Protein AF-A0A0D7AQD3-F1 (afdb_monomer)

Mean predicted aligned error: 9.45 Å

pLDDT: mean 80.18, std 20.96, range [30.61, 98.25]

Sequence (132 aa):
MLFVQQGVPEKKRARGEAWSDAAIRPQIVGKWVGGGRCRGSRQQIQDLREFKKQWTEWYRAIQPDWHAGGRVYGADWSKWTSPGQNGILSIVACLSWWREKAGSDMDELAEWRKNTEDVQWMLTGLYSSIQP

Radius of gyration: 18.09 Å; Cα contacts (8 Å, |Δi|>4): 66; chains: 1; bounding box: 40×32×67 Å

Structure (mmCIF, N/CA/C/O backbone):
data_AF-A0A0D7AQD3-F1
#
_entry.id   AF-A0A0D7AQD3-F1
#
loop_
_atom_site.group_PDB
_atom_site.id
_atom_site.type_symbol
_atom_site.label_atom_id
_atom_site.label_alt_id
_atom_site.label_comp_id
_atom_site.label_asym_id
_atom_site.label_entity_id
_atom_site.label_seq_id
_atom_site.pdbx_PDB_ins_code
_atom_site.Cartn_x
_atom_site.Cartn_y
_atom_site.Cartn_z
_atom_site.occupancy
_atom_site.B_iso_or_equiv
_atom_site.auth_seq_id
_atom_site.auth_comp_id
_atom_site.auth_asym_id
_atom_site.auth_atom_id
_atom_site.pdbx_PDB_model_num
ATOM 1 N N . MET A 1 1 ? 13.464 -14.466 -51.782 1.00 35.72 1 MET A N 1
ATOM 2 C CA . MET A 1 1 ? 13.991 -14.995 -50.506 1.00 35.72 1 MET A CA 1
ATOM 3 C C . MET A 1 1 ? 13.400 -14.128 -49.400 1.00 35.72 1 MET A C 1
ATOM 5 O O . MET A 1 1 ? 13.800 -12.983 -49.276 1.00 35.72 1 MET A O 1
ATOM 9 N N . LEU A 1 2 ? 12.343 -14.593 -48.730 1.00 34.25 2 LEU A N 1
ATOM 10 C CA . LEU A 1 2 ? 11.601 -13.845 -47.704 1.00 34.25 2 LEU A CA 1
ATOM 11 C C . LEU A 1 2 ? 11.738 -14.617 -46.390 1.00 34.25 2 LEU A C 1
ATOM 13 O O . LEU A 1 2 ? 11.261 -15.746 -46.292 1.00 34.25 2 LEU A O 1
ATOM 17 N N . PHE A 1 3 ? 12.433 -14.037 -45.413 1.00 36.00 3 PHE A N 1
ATOM 18 C CA . PHE A 1 3 ? 12.524 -14.596 -44.068 1.00 36.00 3 PHE A CA 1
ATOM 19 C C . PHE A 1 3 ? 11.217 -14.301 -43.328 1.00 36.00 3 PHE A C 1
ATOM 21 O O . PHE A 1 3 ? 10.930 -13.159 -42.982 1.00 36.00 3 PHE A O 1
ATOM 28 N N . VAL A 1 4 ? 10.413 -15.341 -43.107 1.00 36.31 4 VAL A N 1
ATOM 29 C CA . VAL A 1 4 ? 9.276 -15.297 -42.185 1.00 36.31 4 VAL A CA 1
ATOM 30 C C . VAL A 1 4 ? 9.846 -15.321 -40.771 1.00 36.31 4 VAL A C 1
ATOM 32 O O . VAL A 1 4 ? 10.392 -16.333 -40.331 1.00 36.31 4 VAL A O 1
ATOM 35 N N . GLN A 1 5 ? 9.749 -14.196 -40.070 1.00 38.62 5 GLN A N 1
ATOM 36 C CA . GLN A 1 5 ? 10.103 -14.097 -38.661 1.00 38.62 5 GLN A CA 1
ATOM 37 C C . GLN A 1 5 ? 9.041 -14.869 -37.864 1.00 38.62 5 GLN A C 1
ATOM 39 O O . GLN A 1 5 ? 7.913 -14.413 -37.688 1.00 38.62 5 GLN A O 1
ATOM 44 N N . GLN A 1 6 ? 9.378 -16.098 -37.470 1.00 34.59 6 GLN A N 1
ATOM 45 C CA . GLN A 1 6 ? 8.546 -16.941 -36.615 1.00 34.59 6 GLN A CA 1
ATOM 46 C C . GLN A 1 6 ? 8.350 -16.221 -35.277 1.00 34.59 6 GLN A C 1
ATOM 48 O O . GLN A 1 6 ? 9.314 -15.973 -34.551 1.00 34.59 6 GLN A O 1
ATOM 53 N N . GLY A 1 7 ? 7.106 -15.842 -34.980 1.00 37.09 7 GLY A N 1
ATOM 54 C CA . GLY A 1 7 ? 6.734 -15.240 -33.706 1.00 37.09 7 GLY A CA 1
ATOM 55 C C . GLY A 1 7 ? 7.093 -16.175 -32.555 1.00 37.09 7 GLY A C 1
ATOM 56 O O . GLY A 1 7 ? 6.757 -17.360 -32.574 1.00 37.09 7 GLY A O 1
ATOM 57 N N . VAL A 1 8 ? 7.786 -15.639 -31.553 1.00 35.44 8 VAL A N 1
ATOM 58 C CA . VAL A 1 8 ? 8.013 -16.327 -30.280 1.00 35.44 8 VAL A CA 1
ATOM 59 C C . VAL A 1 8 ? 6.636 -16.662 -29.695 1.00 35.44 8 VAL A C 1
ATOM 61 O O . VAL A 1 8 ? 5.807 -15.756 -29.582 1.00 35.44 8 VAL A O 1
ATOM 64 N N . PRO A 1 9 ? 6.345 -17.927 -29.343 1.00 34.31 9 PRO A N 1
ATOM 65 C CA . PRO A 1 9 ? 5.033 -18.268 -28.829 1.00 34.31 9 PRO A CA 1
ATOM 66 C C . PRO A 1 9 ? 4.840 -17.580 -27.481 1.00 34.31 9 PRO A C 1
ATOM 68 O O . PRO A 1 9 ? 5.554 -17.853 -26.513 1.00 34.31 9 PRO A O 1
ATOM 71 N N . GLU A 1 10 ? 3.858 -16.683 -27.425 1.00 41.66 10 GLU A N 1
ATOM 72 C CA . GLU A 1 10 ? 3.357 -16.110 -26.187 1.00 41.66 10 GLU A CA 1
ATOM 73 C C . GLU A 1 10 ? 2.873 -17.271 -25.311 1.00 41.66 10 GLU A C 1
ATOM 75 O O . GLU A 1 10 ? 1.870 -17.931 -25.606 1.00 41.66 10 GLU A O 1
ATOM 80 N N . LYS A 1 11 ? 3.630 -17.581 -24.251 1.00 34.84 11 LYS A N 1
ATOM 81 C CA . LYS A 1 11 ? 3.209 -18.562 -23.252 1.00 34.84 11 LYS A CA 1
ATOM 82 C C . LYS A 1 11 ? 1.926 -18.034 -22.620 1.00 34.84 11 LYS A C 1
ATOM 84 O O . LYS A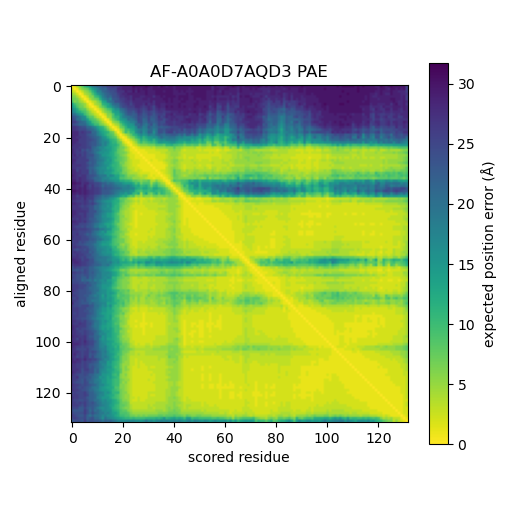 1 11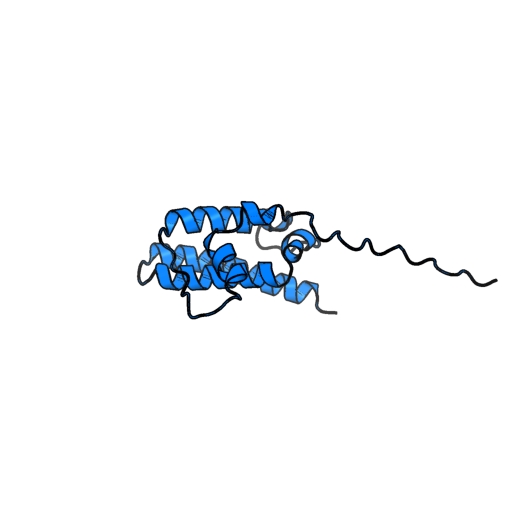 ? 1.971 -17.207 -21.712 1.00 34.84 11 LYS A O 1
ATOM 89 N N . LYS A 1 12 ? 0.777 -18.529 -23.085 1.00 34.72 12 LYS A N 1
ATOM 90 C CA . LYS A 1 12 ? -0.500 -18.354 -22.395 1.00 34.72 12 LYS A CA 1
ATOM 91 C C . LYS A 1 12 ? -0.319 -18.893 -20.979 1.00 34.72 12 LYS A C 1
ATOM 93 O O . LYS A 1 12 ? -0.220 -20.105 -20.791 1.00 34.72 12 LYS A O 1
ATOM 98 N N . ARG A 1 13 ? -0.219 -17.986 -20.001 1.00 35.94 13 ARG A N 1
ATOM 99 C CA . ARG A 1 13 ? -0.147 -18.332 -18.578 1.00 35.94 13 ARG A CA 1
ATOM 100 C C . ARG A 1 13 ? -1.323 -19.252 -18.255 1.00 35.94 13 ARG A C 1
ATOM 102 O O . ARG A 1 13 ? -2.475 -18.921 -18.548 1.00 35.94 13 ARG A O 1
ATOM 109 N N . ALA A 1 14 ? -1.016 -20.429 -17.720 1.00 30.61 14 ALA A N 1
ATOM 110 C CA . ALA A 1 14 ? -2.011 -21.430 -17.384 1.00 30.61 14 ALA A CA 1
ATOM 111 C C . ALA A 1 14 ? -3.024 -20.839 -16.391 1.00 30.61 14 ALA A C 1
ATOM 113 O O . ALA A 1 14 ? -2.659 -20.259 -15.368 1.00 30.61 14 ALA A O 1
ATOM 114 N N . ARG A 1 15 ? -4.317 -20.991 -16.695 1.00 35.47 15 ARG A N 1
ATOM 115 C CA . ARG A 1 15 ? -5.390 -20.776 -15.720 1.00 35.47 15 ARG A CA 1
ATOM 116 C C . ARG A 1 15 ? -5.201 -21.821 -14.619 1.00 35.47 15 ARG A C 1
ATOM 118 O O . ARG A 1 15 ? -5.517 -22.982 -14.849 1.00 35.47 15 ARG A O 1
ATOM 125 N N . GLY A 1 16 ? -4.685 -21.414 -13.462 1.00 34.91 16 GLY A N 1
ATOM 126 C CA . GLY A 1 16 ? -4.648 -22.280 -12.281 1.00 34.91 16 GLY A CA 1
ATOM 127 C C . GLY A 1 16 ? -3.310 -22.432 -11.565 1.00 34.91 16 GLY A C 1
ATOM 128 O O . GLY A 1 16 ? -3.288 -23.141 -10.565 1.00 34.91 16 GLY A O 1
ATOM 129 N N . GLU A 1 17 ? -2.230 -21.756 -11.969 1.00 33.28 17 GLU A N 1
ATOM 130 C CA . GLU A 1 17 ? -1.136 -21.530 -11.013 1.00 33.28 17 GLU A CA 1
ATOM 131 C C . GLU A 1 17 ? -1.645 -20.534 -9.971 1.00 33.28 17 GLU A C 1
ATOM 133 O O . GLU A 1 17 ? -1.731 -19.327 -10.201 1.00 33.28 17 GLU A O 1
ATOM 138 N N . ALA A 1 18 ? -2.126 -21.086 -8.859 1.00 38.38 18 ALA A N 1
ATOM 139 C CA . ALA A 1 18 ? -2.578 -20.329 -7.715 1.00 38.38 18 ALA A CA 1
ATOM 140 C C . ALA A 1 18 ? -1.452 -19.384 -7.288 1.00 38.38 18 ALA A C 1
ATOM 142 O O . ALA A 1 18 ? -0.374 -19.812 -6.888 1.00 38.38 18 ALA A O 1
ATOM 143 N N . TRP A 1 19 ? -1.728 -18.093 -7.433 1.00 44.38 19 TRP A N 1
ATOM 144 C CA . TRP A 1 19 ? -0.938 -16.975 -6.949 1.00 44.38 19 TRP A CA 1
ATOM 145 C C . TRP A 1 19 ? -0.220 -17.302 -5.634 1.00 44.38 19 TRP A C 1
ATOM 147 O O . TRP A 1 19 ? -0.880 -17.518 -4.616 1.00 44.38 19 TRP A O 1
ATOM 157 N N . SER A 1 20 ? 1.113 -17.234 -5.623 1.00 48.50 20 SER A N 1
ATOM 158 C CA . SER A 1 20 ? 1.896 -17.203 -4.379 1.00 48.50 20 SER A CA 1
ATOM 159 C C . SER A 1 20 ? 1.487 -16.024 -3.479 1.00 48.50 20 SER A C 1
ATOM 161 O O . SER A 1 20 ? 1.568 -16.116 -2.259 1.00 48.50 20 SER A O 1
ATOM 163 N N . ASP A 1 21 ? 0.945 -14.952 -4.066 1.00 52.19 21 ASP A N 1
ATOM 164 C CA . ASP A 1 21 ? 0.446 -13.775 -3.347 1.00 52.19 21 ASP A CA 1
ATOM 165 C C . ASP A 1 21 ? -0.871 -14.016 -2.604 1.00 52.19 21 ASP A C 1
ATOM 167 O O . ASP A 1 21 ? -1.170 -13.298 -1.652 1.00 52.19 21 ASP A O 1
ATOM 171 N N . ALA A 1 22 ? -1.686 -15.003 -3.002 1.00 52.16 22 ALA A N 1
ATOM 172 C CA . ALA A 1 22 ? -2.981 -15.238 -2.355 1.00 52.16 22 ALA A CA 1
ATOM 173 C C . ALA A 1 22 ? -2.833 -15.690 -0.894 1.00 52.16 22 ALA A C 1
ATOM 175 O O . ALA A 1 22 ? -3.731 -15.434 -0.095 1.00 52.16 22 ALA A O 1
ATOM 176 N N . ALA A 1 23 ? -1.707 -16.327 -0.556 1.00 55.31 23 ALA A N 1
ATOM 177 C CA . ALA A 1 23 ? -1.393 -16.755 0.803 1.00 55.31 23 ALA A CA 1
ATOM 178 C C . ALA A 1 23 ? -0.885 -15.609 1.698 1.00 55.31 23 ALA A C 1
ATOM 180 O O . ALA A 1 23 ? -1.086 -15.660 2.907 1.00 55.31 23 ALA A O 1
ATOM 181 N N . ILE A 1 24 ? -0.251 -14.582 1.116 1.00 71.50 24 ILE A N 1
ATOM 182 C CA . ILE A 1 24 ? 0.385 -13.472 1.855 1.00 71.50 24 ILE A CA 1
ATOM 183 C C . ILE A 1 24 ? -0.536 -12.239 1.909 1.00 71.50 24 ILE A C 1
ATOM 185 O O . ILE A 1 24 ? -0.494 -11.446 2.847 1.00 71.50 24 ILE A O 1
ATOM 189 N N . ARG A 1 25 ? -1.412 -12.074 0.913 1.00 81.88 25 ARG A N 1
ATOM 190 C CA . ARG A 1 25 ? -2.368 -10.967 0.827 1.00 81.88 25 ARG A CA 1
ATOM 191 C C . ARG A 1 25 ? -3.295 -10.939 2.049 1.00 81.88 25 ARG A C 1
ATOM 193 O O . ARG A 1 25 ? -3.840 -11.982 2.415 1.00 81.88 25 ARG A O 1
ATOM 200 N N . PRO A 1 26 ? -3.594 -9.752 2.615 1.00 89.62 26 PRO A N 1
ATOM 201 C CA . PRO A 1 26 ? -4.486 -9.660 3.762 1.00 89.62 26 PRO A CA 1
ATOM 202 C C . PRO A 1 26 ? -5.842 -10.333 3.499 1.00 89.62 26 PRO A C 1
ATOM 204 O O . PRO A 1 26 ? -6.485 -10.110 2.469 1.00 89.62 26 PRO A O 1
ATOM 207 N N . GLN A 1 27 ? -6.320 -11.136 4.449 1.00 86.69 27 GLN A N 1
ATOM 208 C CA . GLN A 1 27 ? -7.538 -11.948 4.264 1.00 86.69 27 GLN A CA 1
ATOM 209 C C . GLN A 1 27 ? -8.771 -11.106 3.899 1.00 86.69 27 GLN A C 1
ATOM 211 O O . GLN A 1 27 ? -9.642 -11.519 3.127 1.00 86.69 27 GLN A O 1
ATOM 216 N N . ILE A 1 28 ? -8.821 -9.888 4.442 1.00 87.62 28 ILE A N 1
ATOM 217 C CA . ILE A 1 28 ? -9.851 -8.884 4.180 1.00 87.62 28 ILE A CA 1
ATOM 218 C C . ILE A 1 28 ? -10.001 -8.583 2.683 1.00 87.62 28 ILE A C 1
ATOM 220 O O . ILE A 1 28 ? -11.116 -8.396 2.190 1.00 87.62 28 ILE A O 1
ATOM 224 N N . VAL A 1 29 ? -8.902 -8.635 1.929 1.00 88.25 29 VAL A N 1
ATOM 225 C CA . VAL A 1 29 ? -8.929 -8.364 0.499 1.00 88.25 29 VAL A CA 1
ATOM 226 C C . VAL A 1 29 ? -9.478 -9.545 -0.308 1.00 88.25 29 VAL A C 1
ATOM 228 O O . VAL A 1 29 ? -10.140 -9.342 -1.329 1.00 88.25 29 VAL A O 1
ATOM 231 N N . GLY A 1 30 ? -9.245 -10.779 0.153 1.00 84.44 30 GLY A N 1
ATOM 232 C CA . GLY A 1 30 ? -9.849 -11.981 -0.425 1.00 84.44 30 GLY A CA 1
ATOM 233 C C . GLY A 1 30 ? -11.374 -11.932 -0.333 1.00 84.44 30 GLY A C 1
ATOM 234 O O . GLY A 1 30 ? -12.060 -12.107 -1.339 1.00 84.44 30 GLY A O 1
ATOM 235 N N . LYS A 1 31 ? -11.899 -11.571 0.846 1.00 84.31 31 LYS A N 1
ATOM 236 C CA . LYS A 1 31 ? -13.341 -11.369 1.064 1.00 84.31 31 LYS A CA 1
ATOM 237 C C . LYS A 1 31 ? -13.904 -10.249 0.186 1.00 84.31 31 LYS A C 1
ATOM 239 O O . LYS A 1 31 ? -14.959 -10.422 -0.416 1.00 84.31 31 LYS A O 1
ATOM 244 N N . TRP A 1 32 ? -13.196 -9.124 0.075 1.00 86.69 32 TRP A N 1
ATOM 245 C CA . TRP A 1 32 ? -13.627 -8.000 -0.762 1.00 86.69 32 TRP A CA 1
ATOM 246 C C . TRP A 1 32 ? -13.698 -8.354 -2.244 1.00 86.69 32 TRP A C 1
ATOM 248 O O . TRP A 1 32 ? -14.709 -8.089 -2.892 1.00 86.69 32 TRP A O 1
ATOM 258 N N . VAL A 1 33 ? -12.662 -8.998 -2.783 1.00 84.81 33 VAL A N 1
ATOM 259 C CA . VAL A 1 33 ? -12.658 -9.403 -4.193 1.00 84.81 33 VAL A CA 1
ATOM 260 C C . VAL A 1 33 ? -13.664 -10.518 -4.466 1.00 84.81 33 VAL A C 1
ATOM 262 O O . VAL A 1 33 ? -14.365 -10.440 -5.473 1.00 84.81 33 VAL A O 1
ATOM 265 N N . GLY A 1 34 ? -13.790 -11.502 -3.569 1.00 82.25 34 GLY A N 1
ATOM 266 C CA . GLY A 1 34 ? -14.787 -12.571 -3.683 1.00 82.25 34 GLY A CA 1
ATOM 267 C C . GLY A 1 34 ? -16.227 -12.055 -3.638 1.00 82.25 34 GLY A C 1
ATOM 268 O O . GLY A 1 34 ? -17.081 -12.554 -4.361 1.00 82.25 34 GLY A O 1
ATOM 269 N N . GLY A 1 35 ? -16.484 -10.994 -2.870 1.00 81.88 35 GLY A N 1
ATOM 270 C CA . GLY A 1 35 ? -17.769 -10.290 -2.825 1.00 81.88 35 GLY A CA 1
ATOM 271 C C . GLY A 1 35 ? -17.987 -9.285 -3.962 1.00 81.88 35 GLY A C 1
ATOM 272 O O . GLY A 1 35 ? -18.723 -8.320 -3.779 1.00 81.88 35 GLY A O 1
ATOM 273 N N . GLY A 1 36 ? -17.296 -9.426 -5.099 1.00 82.81 36 GLY A N 1
ATOM 274 C CA . GLY A 1 36 ? -17.469 -8.544 -6.260 1.00 82.81 36 GLY A CA 1
ATOM 275 C C . GLY A 1 36 ? -17.004 -7.103 -6.038 1.00 82.81 36 GLY A C 1
ATOM 276 O O . GLY A 1 36 ? -17.345 -6.223 -6.824 1.00 82.81 36 GLY A O 1
ATOM 277 N N . ARG A 1 37 ? -16.210 -6.849 -4.991 1.00 82.50 37 ARG A N 1
ATOM 278 C CA . ARG A 1 37 ? -15.768 -5.512 -4.562 1.00 82.50 37 ARG A CA 1
ATOM 279 C C . ARG A 1 37 ? -16.922 -4.598 -4.118 1.00 82.50 37 ARG A C 1
ATOM 281 O O . ARG A 1 37 ? -16.778 -3.375 -4.118 1.00 82.50 37 ARG A O 1
ATOM 288 N N . CYS A 1 38 ? -18.065 -5.167 -3.726 1.00 74.12 38 CYS A N 1
ATOM 289 C CA . CYS A 1 38 ? -19.250 -4.407 -3.331 1.00 74.12 38 CYS A CA 1
ATOM 290 C C . CYS A 1 38 ? -19.042 -3.602 -2.034 1.00 74.12 38 CYS A C 1
ATOM 292 O O . CYS A 1 38 ? -18.495 -4.097 -1.050 1.00 74.12 38 CYS A O 1
ATOM 294 N N . ARG A 1 39 ? -19.567 -2.366 -2.017 1.00 60.31 39 ARG A N 1
ATOM 295 C CA . ARG A 1 39 ? -19.554 -1.451 -0.855 1.00 60.31 39 ARG A CA 1
ATOM 296 C C . ARG A 1 39 ? -20.394 -1.931 0.336 1.00 60.31 39 ARG A C 1
ATOM 298 O O . ARG A 1 39 ? -20.132 -1.506 1.455 1.00 60.31 39 ARG A O 1
ATOM 305 N N . GLY A 1 40 ? -21.403 -2.775 0.097 1.00 55.50 40 GLY A N 1
ATOM 306 C CA . GLY A 1 40 ? -22.368 -3.207 1.121 1.00 55.50 40 GLY A CA 1
ATOM 307 C C . GLY A 1 40 ? -21.744 -4.027 2.252 1.00 55.50 40 GLY A C 1
ATOM 308 O O . GLY A 1 40 ? -22.183 -3.949 3.393 1.00 55.50 40 GLY A O 1
ATOM 309 N N . SER A 1 41 ? -20.660 -4.743 1.966 1.00 54.41 41 SER A N 1
ATOM 310 C CA . SER A 1 41 ? -19.790 -5.316 2.985 1.00 54.41 41 SER A CA 1
ATOM 311 C C . SER A 1 41 ? -18.657 -4.328 3.235 1.00 54.41 41 SER A C 1
ATOM 313 O O . SER A 1 41 ? -17.589 -4.490 2.654 1.00 54.41 41 SER A O 1
ATOM 315 N N . ARG A 1 42 ? -18.860 -3.269 4.027 1.00 58.72 42 ARG A N 1
ATOM 316 C CA . ARG A 1 42 ? -17.735 -2.417 4.449 1.00 58.72 42 ARG A CA 1
ATOM 317 C C . ARG A 1 42 ? -16.738 -3.335 5.147 1.00 58.72 42 ARG A C 1
ATOM 319 O O . ARG A 1 42 ? -17.018 -3.809 6.247 1.00 58.72 42 ARG A O 1
ATOM 326 N N . GLN A 1 43 ? -15.642 -3.691 4.481 1.00 67.94 43 GLN A N 1
ATOM 327 C CA . GLN A 1 43 ? -14.675 -4.587 5.084 1.00 67.94 43 GLN A CA 1
ATOM 328 C C . GLN A 1 43 ? -14.010 -3.836 6.228 1.00 67.94 43 GLN A C 1
ATOM 330 O O . GLN A 1 43 ? -13.183 -2.954 6.021 1.00 67.94 43 GLN A O 1
ATOM 335 N N . GLN A 1 44 ? -14.421 -4.157 7.447 1.00 75.69 44 GLN A N 1
ATOM 336 C CA . GLN A 1 44 ? -13.854 -3.550 8.633 1.00 75.69 44 GLN A CA 1
ATOM 337 C C . GLN A 1 44 ? -12.608 -4.327 9.031 1.00 75.69 44 GLN A C 1
ATOM 339 O O . GLN A 1 44 ? -12.651 -5.540 9.248 1.00 75.69 44 GLN A O 1
ATOM 344 N N . ILE A 1 45 ? -11.495 -3.608 9.151 1.00 89.56 45 ILE A N 1
ATOM 345 C CA . ILE A 1 45 ? -10.308 -4.119 9.825 1.00 89.56 45 ILE A CA 1
ATOM 346 C C . ILE A 1 45 ? -10.703 -4.375 11.284 1.00 89.56 45 ILE A C 1
ATOM 348 O O . ILE A 1 45 ? -11.017 -3.441 12.027 1.00 89.56 45 ILE A O 1
ATOM 352 N N . GLN A 1 46 ? -10.738 -5.645 11.684 1.00 88.50 46 GLN A N 1
ATOM 353 C CA . GLN A 1 46 ? -11.062 -6.028 13.059 1.00 88.50 46 GLN A CA 1
ATOM 354 C C . GLN A 1 46 ? -9.869 -5.736 13.970 1.00 88.50 46 GLN A C 1
ATOM 356 O O . GLN A 1 46 ? -9.974 -4.900 14.869 1.00 88.50 46 GLN A O 1
ATOM 361 N N . ASP A 1 47 ? -8.724 -6.330 13.636 1.00 91.62 47 ASP A N 1
ATOM 362 C CA . ASP A 1 47 ? -7.437 -6.128 14.292 1.00 91.62 47 ASP A CA 1
ATOM 363 C C . ASP A 1 47 ? -6.507 -5.333 13.367 1.00 91.62 47 ASP A C 1
ATOM 365 O O . ASP A 1 47 ? -6.105 -5.811 12.301 1.00 91.62 47 ASP A O 1
ATOM 369 N N . LEU A 1 48 ? -6.193 -4.097 13.765 1.00 93.75 48 LEU A N 1
ATOM 370 C CA . LEU A 1 48 ? -5.318 -3.224 12.988 1.00 93.75 48 LEU A CA 1
ATOM 371 C C . LEU A 1 48 ? -3.869 -3.716 12.996 1.00 93.75 48 LEU A C 1
ATOM 373 O O . LEU A 1 48 ? -3.195 -3.635 11.976 1.00 93.75 48 LEU A O 1
ATOM 377 N N . ARG A 1 49 ? -3.393 -4.272 14.110 1.00 94.00 49 ARG A N 1
ATOM 378 C CA . ARG A 1 49 ? -2.011 -4.732 14.246 1.00 94.00 49 ARG A CA 1
ATOM 379 C C . ARG A 1 49 ? -1.736 -5.911 13.320 1.00 94.00 49 ARG A C 1
ATOM 381 O O . ARG A 1 49 ? -0.752 -5.893 12.581 1.00 94.00 49 ARG A O 1
ATOM 388 N N . GLU A 1 50 ? -2.613 -6.910 13.336 1.00 92.44 50 GLU A N 1
ATOM 389 C CA . GLU A 1 50 ? -2.468 -8.085 12.473 1.00 92.44 50 GLU A CA 1
ATOM 390 C C . GLU A 1 50 ? -2.639 -7.715 10.995 1.00 92.44 50 GLU A C 1
ATOM 392 O O . GLU A 1 50 ? -1.869 -8.162 10.143 1.00 92.44 50 GLU A O 1
ATOM 397 N N . PHE A 1 51 ? -3.580 -6.817 10.688 1.00 94.00 51 PHE A N 1
ATOM 398 C CA . PHE A 1 51 ? -3.719 -6.272 9.341 1.00 94.00 51 PHE A CA 1
ATOM 399 C C . PHE A 1 51 ? -2.429 -5.601 8.854 1.00 94.00 51 PHE A C 1
ATOM 401 O O . PHE A 1 51 ? -1.978 -5.902 7.750 1.00 94.00 51 PHE A O 1
ATOM 408 N N . LYS A 1 52 ? -1.816 -4.722 9.661 1.00 94.56 52 LYS A N 1
ATOM 409 C CA . LYS A 1 52 ? -0.576 -4.017 9.295 1.00 94.56 52 LYS A CA 1
ATOM 410 C C . LYS A 1 52 ? 0.562 -4.986 9.018 1.00 94.56 52 LYS A C 1
ATOM 412 O O . LYS A 1 52 ? 1.291 -4.804 8.044 1.00 94.56 52 LYS A O 1
ATOM 417 N N . LYS A 1 53 ? 0.689 -6.036 9.833 1.00 93.06 53 LYS A N 1
ATOM 418 C CA . LYS A 1 53 ? 1.679 -7.098 9.631 1.00 93.06 53 LYS A CA 1
ATOM 419 C C . LYS A 1 53 ? 1.489 -7.781 8.272 1.00 93.06 53 LYS A C 1
ATOM 421 O O . LYS A 1 53 ? 2.417 -7.765 7.467 1.00 93.06 53 LYS A O 1
ATOM 426 N N . GLN A 1 54 ? 0.289 -8.297 7.992 1.00 92.50 54 GLN A N 1
ATOM 427 C CA . GLN A 1 54 ? -0.018 -8.972 6.721 1.00 92.50 54 GLN A CA 1
ATOM 428 C C . GLN A 1 54 ? 0.154 -8.036 5.522 1.00 92.50 54 GLN A C 1
ATOM 430 O O . GLN A 1 54 ? 0.733 -8.412 4.507 1.00 92.50 54 GLN A O 1
ATOM 435 N N . TRP A 1 55 ? -0.329 -6.797 5.636 1.00 93.94 55 TRP A N 1
ATOM 436 C CA . TRP A 1 55 ? -0.216 -5.815 4.564 1.00 93.94 55 TRP A CA 1
ATOM 437 C C . TRP A 1 55 ? 1.245 -5.468 4.279 1.00 93.94 55 TRP A C 1
ATOM 439 O O . TRP A 1 55 ? 1.632 -5.436 3.118 1.00 93.94 55 TRP A O 1
ATOM 449 N N . THR A 1 56 ? 2.067 -5.274 5.314 1.00 93.25 56 THR A N 1
ATOM 450 C CA . THR A 1 56 ? 3.498 -4.964 5.163 1.00 93.25 56 THR A CA 1
ATOM 451 C C . THR A 1 56 ? 4.256 -6.118 4.520 1.00 93.25 56 THR A C 1
ATOM 453 O O . THR A 1 56 ? 5.074 -5.896 3.629 1.00 93.25 56 THR A O 1
ATOM 456 N N . GLU A 1 57 ? 3.994 -7.347 4.962 1.00 92.00 57 GLU A N 1
ATOM 457 C CA . GLU A 1 57 ? 4.614 -8.549 4.404 1.00 92.00 57 GLU A CA 1
ATOM 458 C C . GLU A 1 57 ? 4.257 -8.717 2.926 1.00 92.00 57 GLU A C 1
ATOM 460 O O . GLU A 1 57 ? 5.143 -8.852 2.082 1.00 92.00 57 GLU A O 1
ATOM 465 N N . TRP A 1 58 ? 2.970 -8.594 2.599 1.00 91.81 58 TRP A N 1
ATOM 466 C CA . TRP A 1 58 ? 2.492 -8.651 1.225 1.00 91.81 58 TRP A CA 1
ATOM 467 C C . TRP A 1 58 ? 3.076 -7.534 0.361 1.00 91.81 58 TRP A C 1
ATOM 469 O O . TRP A 1 58 ? 3.610 -7.806 -0.711 1.00 91.81 58 TRP A O 1
ATOM 479 N N . TYR A 1 59 ? 3.016 -6.289 0.838 1.00 92.81 59 TYR A N 1
ATOM 480 C CA . TYR A 1 59 ? 3.502 -5.123 0.113 1.00 92.81 59 TYR A CA 1
ATOM 481 C C . TYR A 1 59 ? 4.988 -5.242 -0.218 1.00 92.81 59 TYR A C 1
ATOM 483 O O . TYR A 1 59 ? 5.370 -4.938 -1.342 1.00 92.81 59 TYR A O 1
ATOM 491 N N . ARG A 1 60 ? 5.807 -5.736 0.721 1.00 91.31 60 ARG A N 1
ATOM 492 C CA . ARG A 1 60 ? 7.238 -6.001 0.505 1.00 91.31 60 ARG A CA 1
ATOM 493 C C . ARG A 1 60 ? 7.484 -7.137 -0.482 1.00 91.31 60 ARG A C 1
ATOM 495 O O . ARG A 1 60 ? 8.385 -7.019 -1.302 1.00 91.31 60 ARG A O 1
ATOM 502 N N . ALA A 1 61 ? 6.700 -8.212 -0.419 1.00 89.75 61 ALA A N 1
ATOM 503 C CA . ALA A 1 61 ? 6.873 -9.371 -1.296 1.00 89.75 61 ALA A CA 1
ATOM 504 C C . ALA A 1 61 ? 6.669 -9.032 -2.782 1.00 89.75 61 ALA A C 1
ATOM 506 O O . ALA A 1 61 ? 7.310 -9.625 -3.647 1.00 89.75 61 ALA A O 1
ATOM 507 N N . ILE A 1 62 ? 5.802 -8.058 -3.072 1.00 90.25 62 ILE A N 1
ATOM 508 C CA . ILE A 1 62 ? 5.521 -7.597 -4.437 1.00 90.25 62 ILE A CA 1
ATOM 509 C C . ILE A 1 62 ? 6.396 -6.412 -4.869 1.00 90.25 62 ILE A C 1
ATOM 511 O O . ILE A 1 62 ? 6.266 -5.948 -6.004 1.00 90.25 62 ILE A O 1
ATOM 515 N N . GLN A 1 63 ? 7.273 -5.899 -3.998 1.00 92.00 63 GLN A N 1
ATOM 516 C CA . GLN A 1 63 ? 8.186 -4.832 -4.393 1.00 92.00 63 GLN A CA 1
ATOM 517 C C . GLN A 1 63 ? 9.238 -5.347 -5.382 1.00 92.00 63 GLN A C 1
ATOM 519 O O . GLN A 1 63 ? 9.718 -6.478 -5.264 1.00 92.00 63 GLN A O 1
ATOM 524 N N . PRO A 1 64 ? 9.656 -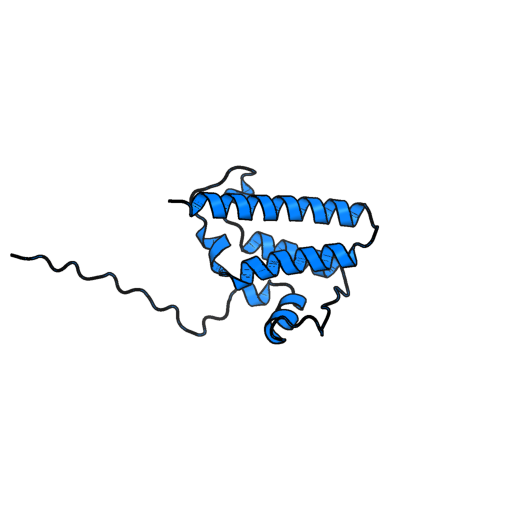4.513 -6.343 1.00 92.75 64 PRO A N 1
ATOM 525 C CA . PRO A 1 64 ? 10.874 -4.753 -7.095 1.00 92.75 64 PRO A CA 1
ATOM 526 C C . PRO A 1 64 ? 12.099 -4.764 -6.176 1.00 92.75 64 PRO A C 1
ATOM 528 O O . PRO A 1 64 ? 12.146 -4.032 -5.190 1.00 92.75 64 PRO A O 1
ATOM 531 N N . ASP A 1 65 ? 13.135 -5.524 -6.538 1.00 91.31 65 ASP A N 1
ATOM 532 C CA . ASP A 1 65 ? 14.333 -5.667 -5.694 1.00 91.31 65 ASP A CA 1
ATOM 533 C C . ASP A 1 65 ? 15.060 -4.335 -5.454 1.00 91.31 65 ASP A C 1
ATOM 535 O O . ASP A 1 65 ? 15.628 -4.108 -4.387 1.00 91.31 65 ASP A O 1
ATOM 539 N N . TRP A 1 66 ? 14.992 -3.416 -6.420 1.00 91.88 66 TRP A N 1
ATOM 540 C CA . TRP A 1 66 ? 15.593 -2.088 -6.304 1.00 91.88 66 TRP A CA 1
ATOM 541 C C . TRP A 1 66 ? 14.879 -1.177 -5.294 1.00 91.88 66 TRP A C 1
ATOM 543 O O . TRP A 1 66 ? 15.495 -0.225 -4.821 1.00 91.88 66 TRP A O 1
ATOM 553 N N . HIS A 1 67 ? 13.628 -1.464 -4.907 1.00 93.31 67 HIS A N 1
ATOM 554 C CA . HIS A 1 67 ? 12.891 -0.664 -3.914 1.00 93.31 67 HIS A CA 1
ATOM 555 C C . HIS A 1 67 ? 13.586 -0.674 -2.547 1.00 93.31 67 HIS A C 1
ATOM 557 O O . HIS A 1 67 ? 13.639 0.344 -1.858 1.00 93.31 67 HIS A O 1
ATOM 563 N N . ALA A 1 68 ? 14.224 -1.795 -2.194 1.00 85.44 68 ALA A N 1
ATOM 564 C CA . ALA A 1 68 ? 15.006 -1.916 -0.966 1.00 85.44 68 ALA A CA 1
ATOM 565 C C . ALA A 1 68 ? 16.233 -0.981 -0.933 1.00 85.44 68 ALA A C 1
ATOM 567 O O . ALA A 1 68 ? 16.747 -0.684 0.145 1.00 85.44 68 ALA A O 1
ATOM 568 N N . GLY A 1 69 ? 16.693 -0.503 -2.096 1.00 76.25 69 GLY A N 1
ATOM 569 C CA . GLY A 1 69 ? 17.838 0.397 -2.247 1.00 76.25 69 GLY A CA 1
ATOM 570 C C . GLY A 1 69 ? 17.535 1.881 -2.001 1.00 76.25 69 GLY A C 1
ATOM 571 O O . GLY A 1 69 ? 18.453 2.696 -2.067 1.00 76.25 69 GLY A O 1
ATOM 572 N N . GLY A 1 70 ? 16.280 2.250 -1.712 1.00 79.88 70 GLY A N 1
ATOM 573 C CA . GLY A 1 70 ? 15.867 3.625 -1.408 1.00 79.88 70 GLY A CA 1
ATOM 574 C C . GLY A 1 70 ? 14.982 4.270 -2.482 1.00 79.88 70 GLY A C 1
ATOM 575 O O . GLY A 1 70 ? 14.358 3.598 -3.297 1.00 79.88 70 GLY A O 1
ATOM 576 N N . ARG A 1 71 ? 14.899 5.610 -2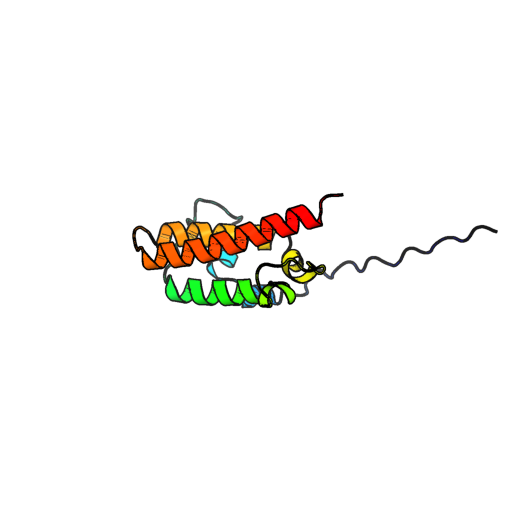.476 1.00 85.56 71 ARG A N 1
ATOM 577 C CA . ARG A 1 71 ? 14.014 6.404 -3.358 1.00 85.56 71 ARG A CA 1
ATOM 578 C C . ARG A 1 71 ? 14.613 6.632 -4.753 1.00 85.56 71 ARG A C 1
ATOM 580 O O . ARG A 1 71 ? 14.667 7.761 -5.235 1.00 85.56 71 ARG A O 1
ATOM 587 N N . VAL A 1 72 ? 15.052 5.560 -5.406 1.00 90.94 72 VAL A N 1
ATOM 588 C CA . VAL A 1 72 ? 15.541 5.580 -6.792 1.00 90.94 72 VAL A CA 1
ATOM 589 C C . VAL A 1 72 ? 14.836 4.476 -7.566 1.00 90.94 72 VAL A C 1
ATOM 591 O O . VAL A 1 72 ? 14.850 3.323 -7.146 1.00 90.94 72 VAL A O 1
ATOM 594 N N . TYR A 1 73 ? 14.201 4.824 -8.685 1.00 94.44 73 TYR A N 1
ATOM 595 C CA . TYR A 1 73 ? 13.552 3.831 -9.536 1.00 94.44 73 TYR A CA 1
ATOM 596 C C . TYR A 1 73 ? 14.594 2.984 -10.264 1.00 94.44 73 TYR A C 1
ATOM 598 O O . TYR A 1 73 ? 15.546 3.511 -10.840 1.00 94.44 73 TYR A O 1
ATOM 606 N N . GLY A 1 74 ? 14.383 1.673 -10.272 1.00 92.06 74 GLY A N 1
ATOM 607 C CA . GLY A 1 74 ? 15.108 0.754 -11.142 1.00 92.06 74 GLY A CA 1
ATOM 608 C C . GLY A 1 74 ? 14.361 0.477 -12.446 1.00 92.06 74 GLY A C 1
ATOM 609 O O . GLY A 1 74 ? 13.270 0.990 -12.697 1.00 92.06 74 GLY A O 1
ATOM 610 N N . ALA A 1 75 ? 14.970 -0.359 -13.287 1.00 90.31 75 ALA A N 1
ATOM 611 C CA . ALA A 1 75 ? 14.431 -0.694 -14.604 1.00 90.31 75 ALA A CA 1
ATOM 612 C C . ALA A 1 75 ? 13.372 -1.813 -14.570 1.00 90.31 75 ALA A C 1
ATOM 614 O O . ALA A 1 75 ? 12.451 -1.807 -15.382 1.00 90.31 75 ALA A O 1
ATOM 615 N N . ASP A 1 76 ? 13.488 -2.775 -13.648 1.00 92.62 76 ASP A N 1
ATOM 616 C CA . ASP A 1 76 ? 12.598 -3.941 -13.608 1.00 92.62 76 ASP A CA 1
ATOM 617 C C . ASP A 1 76 ? 11.358 -3.693 -12.736 1.00 92.62 76 ASP A C 1
ATOM 619 O O . ASP A 1 76 ? 11.447 -3.623 -11.513 1.00 92.62 76 ASP A O 1
ATOM 623 N N . TRP A 1 77 ? 10.188 -3.597 -13.366 1.00 92.94 77 TRP A N 1
ATOM 624 C CA . TRP A 1 77 ? 8.887 -3.420 -12.704 1.00 92.94 77 TRP A CA 1
ATOM 625 C C . TRP A 1 77 ? 8.051 -4.709 -12.654 1.00 92.94 77 TRP A C 1
ATOM 627 O O . TRP A 1 77 ? 6.884 -4.682 -12.250 1.00 92.94 77 TRP A O 1
ATOM 637 N N . SER A 1 78 ? 8.611 -5.847 -13.075 1.00 90.06 78 SER A N 1
ATOM 638 C CA . SER A 1 78 ? 7.870 -7.101 -13.261 1.00 90.06 78 SER A CA 1
ATOM 639 C C . SER A 1 78 ? 7.215 -7.609 -11.973 1.00 90.06 78 SER A C 1
ATOM 641 O O . SER A 1 78 ? 6.054 -8.013 -12.002 1.00 90.06 78 SER A O 1
ATOM 643 N N . LYS A 1 79 ? 7.898 -7.519 -10.823 1.00 89.81 79 LYS A N 1
ATOM 644 C CA . LYS A 1 79 ? 7.346 -7.912 -9.511 1.00 89.81 79 LYS A CA 1
ATOM 645 C C . LYS A 1 79 ? 6.138 -7.068 -9.111 1.00 89.81 79 LYS A C 1
ATOM 647 O O . LYS A 1 79 ? 5.085 -7.620 -8.808 1.00 89.81 79 LYS A O 1
ATOM 652 N N . TRP A 1 80 ? 6.260 -5.746 -9.216 1.00 90.19 80 TRP A N 1
ATOM 653 C CA . TRP A 1 80 ? 5.196 -4.799 -8.869 1.00 90.19 80 TRP A CA 1
ATOM 654 C C . TRP A 1 80 ? 3.963 -4.925 -9.774 1.00 90.19 80 TRP A C 1
ATOM 656 O O . TRP A 1 80 ? 2.831 -4.720 -9.340 1.00 90.19 80 TRP A O 1
ATOM 666 N N . THR A 1 81 ? 4.174 -5.290 -11.040 1.00 86.69 81 THR A N 1
ATOM 667 C CA . THR A 1 81 ? 3.107 -5.440 -12.043 1.00 86.69 81 THR A CA 1
ATOM 668 C C . THR A 1 81 ? 2.533 -6.856 -12.124 1.00 86.69 81 THR A C 1
ATOM 670 O O . THR A 1 81 ? 1.419 -7.026 -12.624 1.00 86.69 81 THR A O 1
ATOM 673 N N . SER A 1 82 ? 3.229 -7.868 -11.591 1.00 84.56 82 SER A N 1
ATOM 674 C CA . SER A 1 82 ? 2.794 -9.273 -11.581 1.00 84.56 82 SER A CA 1
ATOM 675 C C . SER A 1 82 ? 1.388 -9.490 -10.989 1.00 84.56 82 SER A C 1
ATOM 677 O O . SER A 1 82 ? 0.604 -10.207 -11.620 1.00 84.56 82 SER A O 1
ATOM 679 N N . PRO A 1 83 ? 0.988 -8.826 -9.878 1.00 79.25 83 PRO A N 1
ATOM 680 C CA . PRO A 1 83 ? -0.377 -8.876 -9.334 1.00 79.25 83 PRO A CA 1
ATOM 681 C C . PRO A 1 83 ? -1.483 -8.384 -10.289 1.00 79.25 83 PRO A C 1
ATOM 683 O O . PRO A 1 83 ? -2.677 -8.591 -10.041 1.00 79.25 83 PRO A O 1
ATOM 686 N N . GLY A 1 84 ? -1.108 -7.690 -11.366 1.00 81.50 84 GLY A N 1
ATOM 687 C CA . GLY A 1 84 ? -2.015 -7.059 -12.315 1.00 81.50 84 GLY A CA 1
ATOM 688 C C . GLY A 1 84 ? -2.839 -5.919 -11.706 1.00 81.50 84 GLY A C 1
ATOM 689 O O . GLY A 1 84 ? -2.628 -5.475 -10.575 1.00 81.50 84 GLY A O 1
ATOM 690 N N . GLN A 1 85 ? -3.844 -5.461 -12.458 1.00 78.50 85 GLN A N 1
ATOM 691 C CA . GLN A 1 85 ? -4.712 -4.337 -12.068 1.00 78.50 85 GLN A CA 1
ATOM 692 C C . GLN A 1 85 ? -5.385 -4.553 -10.702 1.00 78.50 85 GLN A C 1
ATOM 694 O O . GLN A 1 85 ? -5.512 -3.631 -9.896 1.00 78.50 85 GLN A O 1
ATOM 699 N N . ASN A 1 86 ? -5.793 -5.794 -10.419 1.00 80.44 86 ASN A N 1
ATOM 700 C CA . ASN A 1 86 ? -6.481 -6.138 -9.178 1.00 80.44 86 ASN A CA 1
ATOM 701 C C . ASN A 1 86 ? -5.570 -6.081 -7.952 1.00 80.44 86 ASN A C 1
ATOM 703 O O . ASN A 1 86 ? -6.054 -5.752 -6.867 1.00 80.44 86 ASN A O 1
ATOM 707 N N . GLY A 1 87 ? -4.284 -6.397 -8.103 1.00 85.62 87 GLY A N 1
ATOM 708 C CA . GLY A 1 87 ? -3.325 -6.296 -7.010 1.00 85.62 87 GLY A CA 1
ATOM 709 C C . GLY A 1 87 ? -3.061 -4.849 -6.622 1.00 85.62 87 GLY A C 1
ATOM 710 O O . GLY A 1 87 ? -3.211 -4.501 -5.455 1.00 85.62 87 GLY A O 1
ATOM 711 N N . ILE A 1 88 ? -2.802 -3.978 -7.599 1.00 89.44 88 ILE A N 1
ATOM 712 C CA . ILE A 1 88 ? -2.556 -2.552 -7.338 1.00 89.44 88 ILE A CA 1
ATOM 713 C C . ILE A 1 88 ? -3.779 -1.895 -6.683 1.00 89.44 88 ILE A C 1
ATOM 715 O O . ILE A 1 88 ? -3.660 -1.249 -5.641 1.00 89.44 88 ILE A O 1
ATOM 719 N N . LEU A 1 89 ? -4.979 -2.128 -7.227 1.00 90.06 89 LEU A N 1
ATOM 720 C CA . LEU A 1 89 ? -6.218 -1.608 -6.642 1.00 90.06 89 LEU A CA 1
ATOM 721 C C . LEU A 1 89 ? -6.429 -2.103 -5.200 1.00 90.06 89 LEU A C 1
ATOM 723 O O . LEU A 1 89 ? -6.925 -1.370 -4.347 1.00 90.06 89 LEU A O 1
ATOM 727 N N . SER A 1 90 ? -6.038 -3.345 -4.920 1.00 91.62 90 SER A N 1
ATOM 728 C 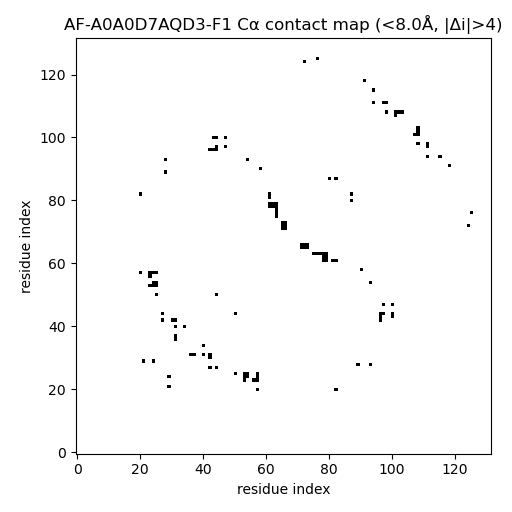CA . SER A 1 90 ? -6.132 -3.936 -3.586 1.00 91.62 90 SER A CA 1
ATOM 729 C C . SER A 1 90 ? -5.227 -3.252 -2.561 1.00 91.62 90 SER A C 1
ATOM 731 O O . SER A 1 90 ? -5.644 -3.080 -1.419 1.00 91.62 90 SER A O 1
ATOM 733 N N . ILE A 1 91 ? -4.023 -2.828 -2.956 1.00 93.81 91 ILE A N 1
ATOM 734 C CA . ILE A 1 91 ? -3.104 -2.084 -2.081 1.00 93.81 91 ILE A CA 1
ATOM 735 C C . ILE A 1 91 ? -3.738 -0.752 -1.673 1.00 93.81 91 ILE A C 1
ATOM 737 O O . ILE A 1 91 ? -3.769 -0.416 -0.490 1.00 93.81 91 ILE A O 1
ATOM 741 N N . VAL A 1 92 ? -4.310 -0.030 -2.641 1.00 94.12 92 VAL A N 1
ATOM 742 C CA . VAL A 1 92 ? -4.983 1.254 -2.395 1.00 94.12 92 VAL A CA 1
ATOM 743 C C . VAL A 1 92 ?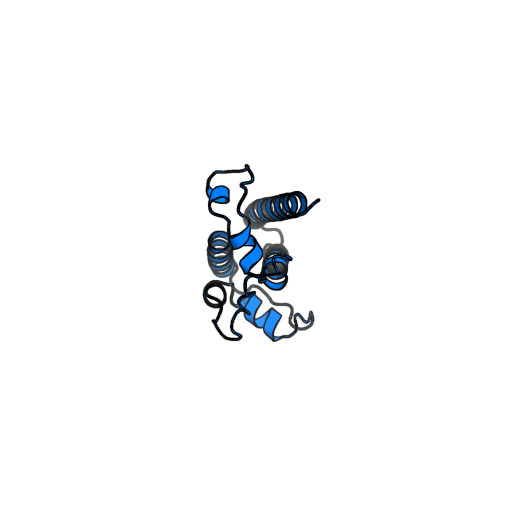 -6.229 1.070 -1.521 1.00 94.12 92 VAL A C 1
ATOM 745 O O . VAL A 1 92 ? -6.448 1.842 -0.587 1.00 94.12 92 VAL A O 1
ATOM 748 N N . ALA A 1 93 ? -7.022 0.020 -1.759 1.00 92.69 93 ALA A N 1
ATOM 749 C CA . ALA A 1 93 ? -8.181 -0.303 -0.924 1.00 92.69 93 ALA A CA 1
ATOM 750 C C . ALA A 1 93 ? -7.778 -0.562 0.539 1.00 92.69 93 ALA A C 1
ATOM 752 O O . ALA A 1 93 ? -8.388 -0.010 1.455 1.00 92.69 93 ALA A O 1
ATOM 753 N N . CYS A 1 94 ? -6.703 -1.324 0.758 1.00 94.31 94 CYS A N 1
ATOM 754 C CA . C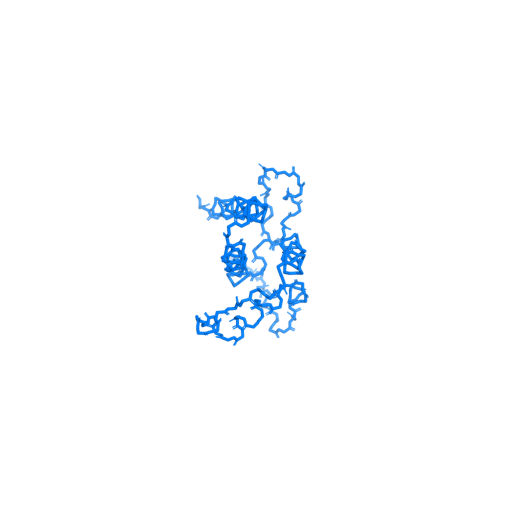YS A 1 94 ? -6.132 -1.553 2.083 1.00 94.31 94 CYS A CA 1
ATOM 755 C C . CYS A 1 94 ? -5.754 -0.251 2.801 1.00 94.31 94 CYS A C 1
ATOM 757 O O . CYS A 1 94 ? -6.104 -0.087 3.970 1.00 94.31 94 CYS A O 1
ATOM 759 N N . LEU A 1 95 ? -5.094 0.687 2.113 1.00 96.00 95 LEU A N 1
ATOM 760 C CA . LEU A 1 95 ? -4.756 1.994 2.687 1.00 96.00 95 LEU A CA 1
ATOM 761 C C . LEU A 1 95 ? -6.006 2.804 3.057 1.00 96.00 95 LEU A C 1
ATOM 763 O O . LEU A 1 95 ? -6.016 3.468 4.092 1.00 96.00 95 LEU A O 1
ATOM 767 N N . SER A 1 96 ? -7.072 2.731 2.257 1.00 94.12 96 SER A N 1
ATOM 768 C CA . SER A 1 96 ? -8.346 3.380 2.586 1.00 94.12 96 SER A CA 1
ATOM 769 C C . SER A 1 96 ? -8.961 2.801 3.862 1.00 94.12 96 SER A C 1
ATOM 771 O O . SER A 1 96 ? -9.393 3.557 4.729 1.00 94.12 96 SER A O 1
ATOM 773 N N . TRP A 1 97 ? -8.987 1.473 4.010 1.00 93.62 97 TRP A N 1
ATOM 774 C CA . TRP A 1 97 ? -9.524 0.827 5.213 1.00 93.62 97 TRP A CA 1
ATOM 775 C C . TRP A 1 97 ? -8.677 1.116 6.450 1.00 93.62 97 TRP A C 1
ATOM 777 O O . TRP A 1 97 ? -9.227 1.344 7.526 1.00 93.62 97 TRP A O 1
ATOM 787 N N . TRP A 1 98 ? -7.349 1.153 6.302 1.00 95.25 98 TRP A N 1
ATOM 788 C CA . TRP A 1 98 ? -6.449 1.553 7.382 1.00 95.25 98 TRP A CA 1
ATOM 789 C C . TRP A 1 98 ? -6.750 2.984 7.822 1.00 95.25 98 TRP A C 1
ATOM 791 O O . TRP A 1 98 ? -6.968 3.210 9.008 1.00 95.25 98 TRP A O 1
ATOM 801 N N . ARG A 1 99 ? -6.885 3.937 6.891 1.00 95.19 99 ARG A N 1
ATOM 802 C CA . ARG A 1 99 ? -7.227 5.324 7.235 1.00 95.19 99 ARG A CA 1
ATOM 803 C C . ARG A 1 99 ? -8.525 5.436 8.031 1.00 95.19 99 ARG A C 1
ATOM 805 O O . ARG A 1 99 ? -8.582 6.228 8.973 1.00 95.19 99 ARG A O 1
ATOM 812 N N . GLU A 1 100 ? -9.555 4.681 7.645 1.00 93.19 100 GLU A N 1
ATOM 813 C CA . GLU A 1 100 ? -10.822 4.622 8.383 1.00 93.19 100 GLU A CA 1
ATOM 814 C C . GLU A 1 100 ? -10.618 4.048 9.790 1.00 93.19 100 GLU A C 1
ATOM 816 O O . GLU A 1 100 ? -11.110 4.617 10.763 1.00 93.19 100 GLU A O 1
ATOM 821 N N . LYS A 1 101 ? -9.866 2.947 9.909 1.00 94.44 101 LYS A N 1
ATOM 822 C CA . LYS A 1 101 ? -9.620 2.256 11.181 1.00 94.44 101 LYS A CA 1
ATOM 823 C C . LYS A 1 101 ? -8.738 3.055 12.144 1.00 94.44 101 LYS A C 1
ATOM 825 O O . LYS A 1 101 ? -8.966 2.976 13.345 1.00 94.44 101 LYS A O 1
ATOM 830 N N . ALA A 1 102 ? -7.771 3.812 11.630 1.00 94.38 102 ALA A N 1
ATOM 831 C CA . ALA A 1 102 ? -6.882 4.663 12.421 1.00 94.38 102 ALA A CA 1
ATOM 832 C C . ALA A 1 102 ? -7.642 5.790 13.145 1.00 94.38 102 ALA A C 1
ATOM 834 O O . ALA A 1 102 ? -7.206 6.260 14.191 1.00 94.38 102 ALA A O 1
ATOM 835 N N . GLY A 1 103 ? -8.791 6.231 12.614 1.00 93.12 103 GLY A N 1
ATOM 836 C CA . GLY A 1 103 ? -9.587 7.292 13.230 1.00 93.12 103 GLY A CA 1
ATOM 837 C C . GLY A 1 103 ? -8.779 8.583 13.413 1.00 93.12 103 GLY A C 1
ATOM 838 O O . GLY A 1 103 ? -8.396 9.210 12.417 1.00 93.12 103 GLY A O 1
ATOM 839 N N . SER A 1 104 ? -8.550 8.950 14.679 1.00 96.12 104 SER A N 1
ATOM 840 C CA . SER A 1 104 ? -7.777 10.123 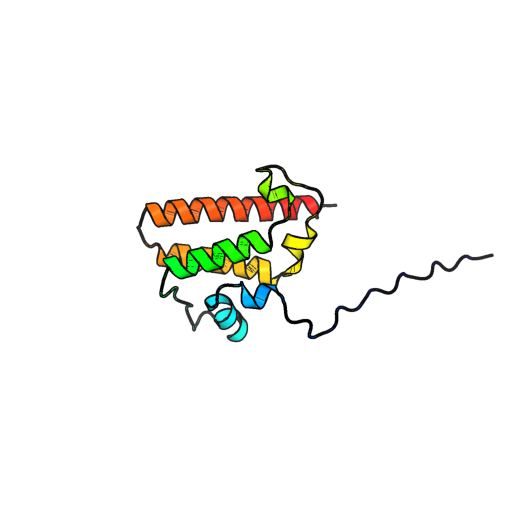15.122 1.00 96.12 104 SER A CA 1
ATOM 841 C C . SER A 1 104 ? -6.465 9.759 15.833 1.00 96.12 104 SER A C 1
ATOM 843 O O . SER A 1 104 ? -5.832 10.638 16.412 1.00 96.12 104 SER A O 1
ATOM 845 N N . ASP A 1 105 ? -6.070 8.484 15.832 1.00 97.44 105 ASP A N 1
ATOM 846 C CA . ASP A 1 105 ? -4.803 8.044 16.416 1.00 97.44 105 ASP A CA 1
ATOM 847 C C . ASP A 1 105 ? -3.633 8.576 15.574 1.00 97.44 105 ASP A C 1
ATOM 849 O O . ASP A 1 105 ? -3.490 8.245 14.396 1.00 97.44 105 ASP A O 1
ATOM 853 N N . MET A 1 106 ? -2.818 9.448 16.166 1.00 97.00 106 MET A N 1
ATOM 854 C CA . MET A 1 106 ? -1.764 10.160 15.444 1.00 97.00 106 MET A CA 1
ATOM 855 C C . MET A 1 106 ? -0.606 9.254 15.026 1.00 97.00 106 MET A C 1
ATOM 857 O O . MET A 1 106 ? -0.030 9.488 13.961 1.00 97.00 106 MET A O 1
ATOM 861 N N . ASP A 1 107 ? -0.298 8.220 15.808 1.00 97.00 107 ASP A N 1
ATOM 862 C CA . ASP A 1 107 ? 0.776 7.278 15.489 1.00 97.00 107 ASP A CA 1
ATOM 863 C C . ASP A 1 107 ? 0.342 6.377 14.330 1.00 97.00 107 ASP A C 1
ATOM 865 O O . ASP A 1 107 ? 1.073 6.209 13.350 1.00 97.00 107 ASP A O 1
ATOM 869 N N . GLU A 1 108 ? -0.903 5.894 14.371 1.00 96.69 108 GLU A N 1
ATOM 870 C CA . GLU A 1 108 ? -1.486 5.123 13.271 1.00 96.69 108 GLU A CA 1
ATOM 871 C C . GLU A 1 108 ? -1.623 5.957 11.992 1.00 96.69 108 GLU A C 1
ATOM 873 O O . GLU A 1 108 ? -1.378 5.458 10.892 1.00 96.69 108 GLU A O 1
ATOM 878 N N . LEU A 1 109 ? -1.973 7.242 12.108 1.00 97.50 109 LEU A N 1
ATOM 879 C CA . LEU A 1 109 ? -2.035 8.160 10.969 1.00 97.50 109 LEU A CA 1
ATOM 880 C C . LEU A 1 109 ? -0.653 8.473 10.391 1.00 97.50 109 LEU A C 1
ATOM 882 O O . LEU A 1 109 ? -0.530 8.613 9.171 1.00 97.50 109 LEU A O 1
ATOM 886 N N . ALA A 1 110 ? 0.380 8.585 11.227 1.00 98.00 110 ALA A N 1
ATOM 887 C CA . ALA A 1 110 ? 1.751 8.789 10.775 1.00 98.00 110 ALA A CA 1
ATOM 888 C C . ALA A 1 110 ? 2.276 7.555 10.024 1.00 98.00 110 ALA A C 1
ATOM 890 O O . ALA A 1 110 ? 2.834 7.684 8.930 1.00 98.00 110 ALA A O 1
ATOM 891 N N . GLU A 1 111 ? 2.038 6.356 10.561 1.00 97.62 111 GLU A N 1
ATOM 892 C CA . GLU A 1 111 ? 2.415 5.101 9.909 1.00 97.62 111 GLU A CA 1
ATOM 893 C C . GLU A 1 111 ? 1.649 4.899 8.592 1.00 97.62 111 GLU A C 1
ATOM 895 O O . GLU A 1 111 ? 2.249 4.600 7.554 1.00 97.62 111 GLU A O 1
ATOM 900 N N . TRP A 1 112 ? 0.335 5.134 8.597 1.00 97.69 112 TRP A N 1
ATOM 901 C CA . TRP A 1 112 ? -0.491 5.102 7.392 1.00 97.69 112 TRP A CA 1
ATOM 902 C C . TRP A 1 112 ? 0.013 6.080 6.323 1.00 97.69 112 TRP A C 1
ATOM 904 O O . TRP A 1 112 ? 0.129 5.712 5.150 1.00 97.69 112 TRP A O 1
ATOM 914 N N . ARG A 1 113 ? 0.342 7.320 6.714 1.00 98.25 113 ARG A N 1
ATOM 915 C CA . ARG A 1 113 ? 0.844 8.355 5.801 1.00 98.25 113 ARG A CA 1
ATOM 916 C C . ARG A 1 113 ? 2.145 7.916 5.142 1.00 98.25 113 ARG A C 1
ATOM 918 O O . ARG A 1 113 ? 2.227 7.951 3.919 1.00 98.25 113 ARG A O 1
ATOM 925 N N . LYS A 1 114 ? 3.113 7.431 5.926 1.00 97.38 114 LYS A N 1
ATOM 926 C CA . LYS A 1 114 ? 4.400 6.933 5.415 1.00 97.38 114 LYS A CA 1
ATOM 927 C C . LYS A 1 114 ? 4.209 5.860 4.338 1.00 97.38 114 LYS A C 1
ATOM 929 O O . LYS A 1 114 ? 4.845 5.908 3.288 1.00 97.38 114 LYS A O 1
ATOM 934 N N . ASN A 1 115 ? 3.325 4.897 4.591 1.00 97.19 115 ASN A N 1
ATOM 935 C CA . ASN A 1 115 ? 3.037 3.822 3.641 1.00 97.19 115 ASN A CA 1
ATOM 936 C C . ASN A 1 115 ? 2.262 4.323 2.411 1.00 97.19 115 ASN A C 1
ATOM 938 O O . ASN A 1 115 ? 2.508 3.868 1.297 1.00 97.19 115 ASN A O 1
ATOM 942 N N . THR A 1 116 ? 1.371 5.300 2.586 1.00 97.94 116 THR A N 1
ATOM 943 C CA . THR A 1 116 ? 0.638 5.935 1.480 1.00 97.94 116 THR A CA 1
ATOM 944 C C . THR A 1 116 ? 1.568 6.724 0.560 1.00 97.94 116 THR A C 1
ATOM 946 O O . THR A 1 116 ? 1.450 6.622 -0.658 1.00 97.94 116 THR A O 1
ATOM 949 N N . GLU A 1 117 ? 2.525 7.464 1.119 1.00 97.44 117 GLU A N 1
ATOM 950 C CA . GLU A 1 117 ? 3.549 8.192 0.361 1.00 97.44 117 GLU A CA 1
ATOM 951 C C . GLU A 1 117 ? 4.469 7.240 -0.414 1.00 97.44 117 GLU A C 1
ATOM 953 O O . GLU A 1 117 ? 4.879 7.533 -1.539 1.00 97.44 117 GLU A O 1
ATOM 958 N N . ASP A 1 118 ? 4.794 6.079 0.158 1.00 96.88 118 ASP A N 1
ATOM 959 C CA . ASP A 1 118 ? 5.534 5.043 -0.560 1.00 96.88 118 ASP A CA 1
ATOM 960 C C . ASP A 1 118 ? 4.742 4.470 -1.743 1.00 96.88 118 ASP A C 1
ATOM 962 O O . ASP A 1 118 ? 5.236 4.477 -2.870 1.00 96.88 118 ASP A O 1
ATOM 966 N N . VAL A 1 119 ? 3.478 4.098 -1.524 1.00 96.62 119 VAL A N 1
ATOM 967 C CA . VAL A 1 119 ? 2.591 3.614 -2.593 1.00 96.62 119 VAL A CA 1
ATOM 968 C C . VAL A 1 119 ? 2.385 4.671 -3.680 1.00 96.62 119 VAL A C 1
ATOM 970 O O . VAL A 1 119 ? 2.443 4.351 -4.866 1.00 96.62 119 VAL A O 1
ATOM 973 N N . GLN A 1 120 ? 2.181 5.939 -3.313 1.00 97.06 120 GLN A N 1
ATOM 974 C CA . GLN A 1 120 ? 2.043 7.041 -4.271 1.00 97.06 120 GLN A CA 1
ATOM 975 C C . GLN A 1 120 ? 3.292 7.185 -5.147 1.00 97.06 120 GLN A C 1
ATOM 977 O O . GLN A 1 120 ? 3.187 7.373 -6.362 1.00 97.06 120 GLN A O 1
ATOM 982 N N . TRP A 1 121 ? 4.476 7.098 -4.544 1.00 96.62 121 TRP A N 1
ATOM 983 C CA . TRP A 1 121 ? 5.735 7.155 -5.276 1.00 96.62 121 TRP A CA 1
ATOM 984 C C . TRP A 1 121 ? 5.880 5.963 -6.222 1.00 96.62 121 TRP A C 1
ATOM 986 O O . TRP A 1 121 ? 6.180 6.160 -7.394 1.00 96.62 121 TRP A O 1
ATOM 996 N N . MET A 1 122 ? 5.550 4.746 -5.777 1.00 96.06 122 MET A N 1
ATOM 997 C CA . MET A 1 122 ? 5.561 3.564 -6.646 1.00 96.06 122 MET A CA 1
ATOM 998 C C . MET A 1 122 ? 4.603 3.691 -7.832 1.00 96.06 122 MET A C 1
ATOM 1000 O O . MET A 1 122 ? 4.959 3.337 -8.955 1.00 96.06 122 MET A O 1
ATOM 1004 N N . LEU A 1 123 ? 3.405 4.241 -7.616 1.00 95.00 123 LEU A N 1
ATOM 1005 C CA . LEU A 1 123 ? 2.449 4.515 -8.692 1.00 95.00 123 LEU A CA 1
ATOM 1006 C C . LEU A 1 123 ? 2.967 5.579 -9.666 1.00 95.00 123 LEU A C 1
ATOM 1008 O O . LEU A 1 123 ? 2.813 5.420 -10.874 1.00 95.00 123 LEU A O 1
ATOM 1012 N N . THR A 1 124 ? 3.610 6.630 -9.154 1.00 95.81 124 THR A N 1
ATOM 1013 C CA . THR A 1 124 ? 4.248 7.669 -9.978 1.00 95.81 124 THR A CA 1
ATOM 1014 C C . THR A 1 124 ? 5.365 7.081 -10.835 1.00 95.81 124 THR A C 1
ATOM 1016 O O . THR A 1 124 ? 5.417 7.333 -12.034 1.00 95.81 124 THR A O 1
ATOM 1019 N N . GLY A 1 125 ? 6.244 6.271 -10.243 1.00 94.50 125 GLY A N 1
ATOM 1020 C CA . GLY A 1 125 ? 7.342 5.631 -10.960 1.00 94.50 125 GLY A CA 1
ATOM 1021 C C . GLY A 1 125 ? 6.863 4.658 -12.029 1.00 94.50 125 GLY A C 1
ATOM 1022 O O . GLY A 1 125 ? 7.360 4.706 -13.151 1.00 94.50 125 GLY A O 1
ATOM 1023 N N . LEU A 1 126 ? 5.848 3.846 -11.715 1.00 93.44 126 LEU A N 1
ATOM 1024 C CA . LEU A 1 126 ? 5.219 2.961 -12.693 1.00 93.44 126 LEU A CA 1
ATOM 1025 C C . LEU A 1 126 ? 4.588 3.759 -13.836 1.00 93.44 126 LEU A C 1
ATOM 1027 O O . LEU A 1 126 ? 4.745 3.393 -14.993 1.00 93.44 126 LEU A O 1
ATOM 1031 N N . TYR A 1 127 ? 3.879 4.849 -13.529 1.00 93.19 127 TYR A N 1
ATOM 1032 C CA . TYR A 1 127 ? 3.297 5.712 -14.555 1.00 93.19 127 TYR A CA 1
ATOM 1033 C C . TYR A 1 127 ? 4.373 6.268 -15.491 1.00 93.19 127 TYR A C 1
ATOM 1035 O O . TYR A 1 127 ? 4.209 6.200 -16.707 1.00 93.19 127 TYR A O 1
ATOM 1043 N N . SER A 1 128 ? 5.483 6.759 -14.934 1.00 93.00 128 SER A N 1
ATOM 1044 C CA . SER A 1 128 ? 6.617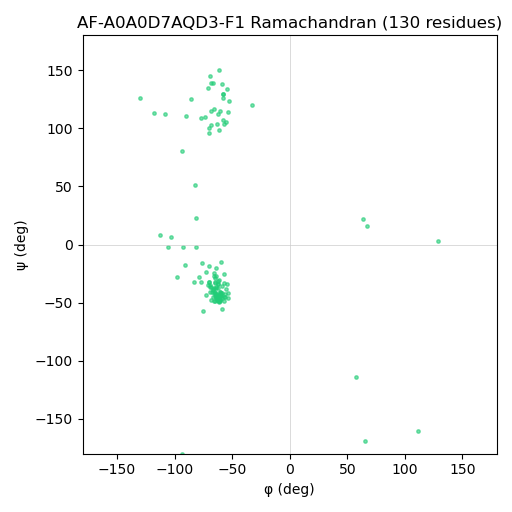 7.266 -15.707 1.00 93.00 128 SER A CA 1
ATOM 1045 C C . SER A 1 128 ? 7.317 6.183 -16.530 1.00 93.00 128 SER A C 1
ATOM 1047 O O . SER A 1 128 ? 7.797 6.486 -17.615 1.00 93.00 128 SER A O 1
ATOM 1049 N N . SER A 1 129 ? 7.378 4.935 -16.052 1.00 90.06 129 SER A N 1
ATOM 1050 C CA . SER A 1 129 ? 8.060 3.845 -16.764 1.00 90.06 129 SER A CA 1
ATOM 1051 C C . SER A 1 129 ? 7.274 3.283 -17.950 1.00 90.06 129 SER A C 1
ATOM 1053 O O . SER A 1 129 ? 7.857 2.596 -18.786 1.00 90.06 129 SER A O 1
ATOM 1055 N N . ILE A 1 130 ? 5.971 3.576 -18.037 1.00 88.00 130 ILE A N 1
ATOM 1056 C CA . ILE A 1 130 ? 5.099 3.150 -19.143 1.00 88.00 130 ILE A CA 1
ATOM 1057 C C . ILE A 1 130 ? 4.747 4.281 -20.117 1.00 88.00 130 ILE A C 1
ATOM 1059 O O . ILE A 1 130 ? 4.019 4.033 -21.079 1.00 88.00 130 ILE A O 1
ATOM 1063 N N . GLN A 1 131 ? 5.199 5.516 -19.864 1.00 78.44 131 GLN A N 1
ATOM 1064 C CA . GLN A 1 131 ? 5.057 6.582 -20.855 1.00 78.44 131 GLN A CA 1
ATOM 1065 C C . GLN A 1 131 ? 5.968 6.286 -22.062 1.00 78.44 131 GLN A C 1
ATOM 1067 O O . GLN A 1 131 ? 7.090 5.820 -21.858 1.00 78.44 131 GLN A O 1
ATOM 1072 N N . PRO A 1 132 ? 5.484 6.515 -23.296 1.00 56.53 132 PRO A N 1
ATOM 1073 C CA . PRO A 1 132 ? 6.272 6.346 -24.515 1.00 56.53 132 PRO A CA 1
ATOM 1074 C C . PRO A 1 132 ? 7.407 7.369 -24.653 1.00 56.53 132 PRO A C 1
ATOM 1076 O O . PRO A 1 132 ? 7.281 8.488 -24.101 1.00 56.53 132 PRO A O 1
#

Solvent-accessible surface area (backbone atoms only — not comparable to full-atom values): 8140 Å² total; per-residue (Å²): 141,81,85,79,79,78,74,79,79,78,77,74,77,67,93,74,77,73,59,78,56,69,80,43,41,42,69,68,55,54,54,37,57,73,55,75,62,49,74,88,64,70,73,71,74,83,53,61,69,63,46,50,52,31,43,51,54,30,56,56,72,35,44,31,82,47,56,82,77,44,103,54,89,68,89,69,54,62,48,59,51,66,59,40,74,68,40,59,54,47,55,54,49,51,53,53,42,46,56,62,69,34,67,84,44,64,68,52,45,51,54,50,46,56,53,48,54,50,51,51,48,53,52,51,52,52,53,62,71,69,56,132

Organism: NCBI:txid1314674

Secondary structure (DSSP, 8-state):
------PPP-----TT---THHHHS-HHHHHHHHTTT-TTS----S-HHHHHHHHHHHHHHTS-GGGGG-S---S--HHHHTTHHHHHHHHHHHHHHHHHHHTT-HHHHHHHHHHHHHHHHHHHHHHHHT--

Foldseek 3Di:
DDDDPPDDDDPPPDPDPPDPLVVLAPVLLVVCVVVVVDCVCVSADPDLVVLVVSLVRSVVQLDDPCVVVDLDDDLDNCSVCVVPPSVLVSNVVSLVNQVVNCPPVVVSVVVSVVVVVVSVSVVVSVVVNPDD